Protein AF-A0A2N1FD25-F1 (afdb_monomer_lite)

Sequence (165 aa):
MKPLNYKKRRASQLRFLLVFSITLTLLFCSSLFAIYTGEKGINVLEKKHSEYNDIFEKQAFISFKIDEMTKYLYRLKNKKRTLGEHKQFQGLISNMRTDVENEIKNTTSDVEYQFQLYIELLRQIKEIQEVVDDYENESEEYLYNKELLEKCREKYRSEGGKSKK

Foldseek 3Di:
DQDPCNVVVVVVVVVVVVVVVVVVVVVVVVVVVVVVVVVVVVVVVVVVVVVVVVLVVLVVVLVVLLVVLVVLLVCLPPDDDDPVVNVVSLVVSVVSLVVNVVSLVPDDPVCNVVCVVSVVSSVVSVVSSVVSNVVVVVVVVVVVVVVVVVVVVVVCVVVVVVVPD

Secondary structure (DSSP, 8-state):
---TTHHHHHHHHHHHHHHHHHHHHHHHHHHHHHHHHHHHHHHHHHHHHHHHHHHHHHHHHHHHHHHHHHHHHHHHHHS---HHHHHHHHHHHHHHHHHHHHHHHTS-GGGGGGGHHHHHHHHHHHHHHHHHHHHHHHHHHHHHHHHHHHHHHHHHHHHHTTS--

Structure (mmCIF, N/CA/C/O backbone):
data_AF-A0A2N1FD25-F1
#
_entry.id   AF-A0A2N1FD25-F1
#
loop_
_atom_site.group_PDB
_atom_site.id
_atom_site.type_symbol
_atom_site.label_atom_id
_atom_site.label_alt_id
_atom_site.label_comp_id
_atom_site.label_asym_id
_atom_site.label_entity_id
_atom_site.label_seq_id
_atom_site.pdbx_PDB_ins_code
_atom_site.Cartn_x
_atom_site.Cartn_y
_atom_site.Cartn_z
_atom_site.occupancy
_atom_site.B_iso_or_equiv
_atom_site.auth_seq_id
_atom_site.auth_comp_id
_atom_site.auth_asym_id
_atom_site.auth_atom_id
_atom_site.pdbx_PDB_model_num
ATOM 1 N N . MET A 1 1 ? 47.491 -7.766 -75.885 1.00 63.28 1 MET A N 1
ATOM 2 C CA . MET A 1 1 ? 47.164 -6.366 -76.254 1.00 63.28 1 MET A CA 1
ATOM 3 C C . MET A 1 1 ? 46.052 -5.847 -75.347 1.00 63.28 1 MET A C 1
ATOM 5 O O . MET A 1 1 ? 45.131 -6.602 -75.064 1.00 63.28 1 MET A O 1
ATOM 9 N N . LYS A 1 2 ? 46.130 -4.602 -74.850 1.00 64.81 2 LYS A N 1
ATOM 10 C CA . LYS A 1 2 ? 45.015 -3.988 -74.099 1.00 64.81 2 LYS A CA 1
ATOM 11 C C . LYS A 1 2 ? 43.894 -3.626 -75.089 1.00 64.81 2 LYS A C 1
ATOM 13 O O . LYS A 1 2 ? 44.212 -3.094 -76.149 1.00 64.81 2 LYS A O 1
ATOM 18 N N . PRO A 1 3 ? 42.616 -3.901 -74.780 1.00 73.75 3 PRO A N 1
ATOM 19 C CA . PRO A 1 3 ? 41.512 -3.609 -75.695 1.00 73.75 3 PRO A CA 1
ATOM 20 C C . PRO A 1 3 ? 41.407 -2.099 -75.966 1.00 73.75 3 PRO A C 1
ATOM 22 O O . PRO A 1 3 ? 41.660 -1.298 -75.065 1.00 73.75 3 PRO A O 1
ATOM 25 N N . LEU A 1 4 ? 40.986 -1.700 -77.174 1.00 70.81 4 LEU A N 1
ATOM 26 C CA . LEU A 1 4 ? 40.908 -0.288 -77.600 1.00 70.81 4 LEU A CA 1
ATOM 27 C C . LEU A 1 4 ? 40.087 0.593 -76.630 1.00 70.81 4 LEU A C 1
ATOM 29 O O . LEU A 1 4 ? 40.371 1.774 -76.454 1.00 70.81 4 LEU A O 1
ATOM 33 N N . ASN A 1 5 ? 39.107 -0.003 -75.938 1.00 77.56 5 ASN A N 1
ATOM 34 C CA . ASN A 1 5 ? 38.231 0.670 -74.974 1.00 77.56 5 ASN A CA 1
ATOM 35 C C . ASN A 1 5 ? 38.690 0.559 -73.497 1.00 77.56 5 ASN A C 1
ATOM 37 O O . ASN A 1 5 ? 37.936 0.853 -72.567 1.00 77.56 5 ASN A O 1
ATOM 41 N N . TYR A 1 6 ? 39.928 0.121 -73.243 1.00 78.44 6 TYR A N 1
ATOM 42 C CA . TYR A 1 6 ? 40.454 -0.134 -71.894 1.00 78.44 6 TYR A CA 1
ATOM 43 C C . TYR A 1 6 ? 40.349 1.083 -70.960 1.00 78.44 6 TYR A C 1
ATOM 45 O O . TYR A 1 6 ? 39.952 0.943 -69.802 1.00 78.44 6 TYR A O 1
ATOM 53 N N . LYS A 1 7 ? 40.656 2.288 -71.462 1.00 80.75 7 LYS A N 1
ATOM 54 C CA . LYS A 1 7 ? 40.615 3.525 -70.664 1.00 80.75 7 LYS A CA 1
ATOM 55 C C . LYS A 1 7 ? 39.191 3.884 -70.220 1.00 80.75 7 LYS A C 1
ATOM 57 O O . LYS A 1 7 ? 38.996 4.167 -69.039 1.00 80.75 7 LYS A O 1
ATOM 62 N N . LYS A 1 8 ? 38.192 3.816 -71.115 1.00 82.62 8 LYS A N 1
ATOM 63 C CA . LYS A 1 8 ? 36.798 4.128 -70.740 1.00 82.62 8 LYS A CA 1
ATOM 64 C C . LYS A 1 8 ? 36.213 3.046 -69.830 1.00 82.62 8 LYS A C 1
ATOM 66 O O . LYS A 1 8 ? 35.527 3.382 -68.871 1.00 82.62 8 LYS A O 1
ATOM 71 N N . ARG A 1 9 ? 36.545 1.766 -70.059 1.00 81.56 9 ARG A N 1
ATOM 72 C CA . ARG A 1 9 ? 36.101 0.660 -69.191 1.00 81.56 9 ARG A CA 1
ATOM 73 C C . ARG A 1 9 ? 36.634 0.806 -67.766 1.00 81.56 9 ARG A C 1
ATOM 75 O O . ARG A 1 9 ? 35.861 0.701 -66.822 1.00 81.56 9 ARG A O 1
ATOM 82 N N . ARG A 1 10 ? 37.926 1.118 -67.607 1.00 84.62 10 ARG A N 1
ATOM 83 C CA . ARG A 1 10 ? 38.542 1.341 -66.289 1.00 84.62 10 ARG A CA 1
ATOM 84 C C . ARG A 1 10 ? 37.944 2.556 -65.573 1.00 84.62 10 ARG A C 1
ATOM 86 O O . ARG A 1 10 ? 37.663 2.466 -64.386 1.00 84.62 10 ARG A O 1
ATOM 93 N N . ALA A 1 11 ? 37.697 3.658 -66.286 1.00 86.25 11 ALA A N 1
ATOM 94 C CA . ALA A 1 11 ? 37.040 4.837 -65.716 1.00 86.25 11 ALA A CA 1
ATOM 95 C C . ALA A 1 11 ? 35.596 4.541 -65.267 1.00 86.25 11 ALA A C 1
ATOM 97 O O . ALA A 1 11 ? 35.191 4.961 -64.188 1.00 86.25 11 ALA A O 1
ATOM 98 N N . SER A 1 12 ? 34.838 3.775 -66.059 1.00 87.00 12 SER A N 1
ATOM 99 C CA . SER A 1 12 ? 33.477 3.352 -65.707 1.00 87.00 12 SER A CA 1
ATOM 100 C C . SER A 1 12 ? 33.454 2.425 -64.493 1.00 87.00 12 SER A C 1
ATOM 102 O O . SER A 1 12 ? 32.624 2.606 -63.609 1.00 87.00 12 SER A O 1
ATOM 104 N N . GLN A 1 13 ? 34.376 1.460 -64.421 1.00 89.00 13 GLN A N 1
ATOM 105 C CA . GLN A 1 13 ? 34.514 0.573 -63.263 1.00 89.00 13 GLN A CA 1
ATOM 106 C C . GLN A 1 13 ? 34.860 1.358 -61.998 1.00 89.00 13 GLN A C 1
ATOM 108 O O . GLN A 1 13 ? 34.289 1.093 -60.952 1.00 89.00 13 GLN A O 1
ATOM 113 N N . LEU A 1 14 ? 35.738 2.359 -62.096 1.00 89.81 14 LEU A N 1
ATOM 114 C CA . LEU A 1 14 ? 36.137 3.180 -60.952 1.00 89.81 14 LEU A CA 1
ATOM 115 C C . LEU A 1 14 ? 34.997 4.088 -60.463 1.00 89.81 14 LEU A C 1
ATOM 117 O O . LEU A 1 14 ? 34.805 4.231 -59.261 1.00 89.81 14 LEU A O 1
ATOM 121 N N . ARG A 1 15 ? 34.187 4.636 -61.381 1.00 91.19 15 ARG A N 1
ATOM 122 C CA . ARG A 1 15 ? 32.951 5.364 -61.038 1.00 91.19 15 ARG A CA 1
ATOM 123 C C . ARG A 1 15 ? 31.919 4.460 -60.371 1.00 91.19 15 ARG A C 1
ATOM 125 O O . ARG A 1 15 ? 31.347 4.852 -59.362 1.00 91.19 15 ARG A O 1
ATOM 132 N N . PHE A 1 16 ? 31.707 3.259 -60.910 1.00 92.94 16 PHE A N 1
ATOM 133 C CA . PHE A 1 16 ? 30.816 2.273 -60.303 1.00 92.94 16 PHE A CA 1
ATOM 134 C C . PHE A 1 16 ? 31.282 1.910 -58.893 1.00 92.94 16 PHE A C 1
ATOM 136 O O . PHE A 1 16 ? 30.483 1.938 -57.970 1.00 92.94 16 PHE A O 1
ATOM 143 N N . LEU A 1 17 ? 32.577 1.644 -58.714 1.00 94.25 17 LEU A N 1
ATOM 144 C CA . LEU A 1 17 ? 33.151 1.276 -57.422 1.00 94.25 17 LEU A CA 1
ATOM 145 C C . LEU A 1 17 ? 33.040 2.424 -56.407 1.00 94.25 17 LEU A C 1
ATOM 147 O O . LEU A 1 17 ? 32.715 2.174 -55.254 1.00 94.25 17 LEU A O 1
ATOM 151 N N . LEU A 1 18 ? 33.208 3.680 -56.841 1.00 94.56 18 LEU A N 1
ATOM 152 C CA . LEU A 1 18 ? 32.952 4.858 -56.004 1.00 94.56 18 LEU A CA 1
ATOM 153 C C . LEU A 1 18 ? 31.487 4.950 -55.562 1.00 94.56 18 LEU A C 1
ATOM 155 O O . LEU A 1 18 ? 31.222 5.066 -54.370 1.00 94.56 18 LEU A O 1
ATOM 159 N N . VAL A 1 19 ? 30.534 4.871 -56.495 1.00 94.75 19 VAL A N 1
ATOM 160 C CA . VAL A 1 19 ? 29.098 4.955 -56.170 1.00 94.75 19 VAL A CA 1
ATOM 161 C C . VAL A 1 19 ? 28.660 3.772 -55.304 1.00 94.75 19 VAL A C 1
ATOM 163 O O . VAL A 1 19 ? 27.938 3.955 -54.325 1.00 94.75 19 VAL A O 1
ATOM 166 N N . PHE A 1 20 ? 29.137 2.568 -55.614 1.00 94.38 20 PHE A N 1
ATOM 167 C CA . PHE A 1 20 ? 28.888 1.365 -54.826 1.00 94.38 20 PHE A CA 1
ATOM 168 C C . PHE A 1 20 ? 29.463 1.492 -53.411 1.00 94.38 20 PHE A C 1
ATOM 170 O O . PHE A 1 20 ? 28.776 1.196 -52.443 1.00 94.38 20 PHE A O 1
ATOM 177 N N . SER A 1 2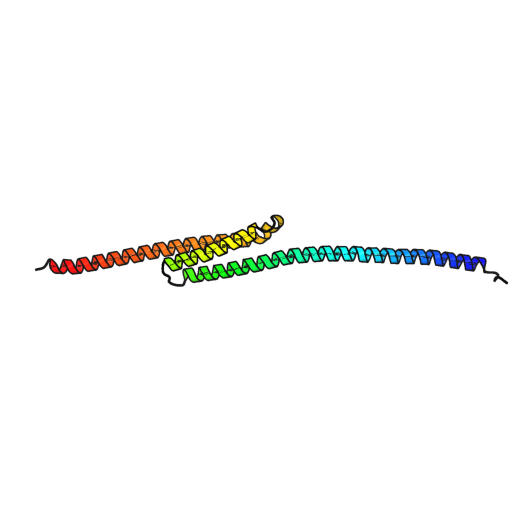1 ? 30.687 2.006 -53.266 1.00 95.00 21 SER A N 1
ATOM 178 C CA . SER A 1 21 ? 31.285 2.230 -51.948 1.00 95.00 21 SER A CA 1
ATOM 179 C C . SER A 1 21 ? 30.507 3.268 -51.142 1.00 95.00 21 SER A C 1
ATOM 181 O O . SER A 1 21 ? 30.277 3.051 -49.961 1.00 95.00 21 SER A O 1
ATOM 183 N N . ILE A 1 22 ? 30.075 4.373 -51.758 1.00 95.44 22 ILE A N 1
ATOM 184 C CA . ILE A 1 22 ? 29.293 5.415 -51.073 1.00 95.44 22 ILE A CA 1
ATOM 185 C C . ILE A 1 22 ? 27.942 4.859 -50.615 1.00 95.44 22 ILE A C 1
ATOM 187 O O . ILE A 1 22 ? 27.554 5.048 -49.465 1.00 95.44 22 ILE A O 1
ATOM 191 N N . THR A 1 23 ? 27.233 4.153 -51.496 1.00 95.31 23 THR A N 1
ATOM 192 C CA . THR A 1 23 ? 25.931 3.550 -51.168 1.00 95.31 23 THR A CA 1
ATOM 193 C C . THR A 1 23 ? 26.053 2.475 -50.091 1.00 95.31 23 THR A C 1
ATOM 195 O O . THR A 1 23 ? 25.237 2.453 -49.173 1.00 95.31 23 THR A O 1
ATOM 198 N N . LEU A 1 24 ? 27.100 1.646 -50.134 1.00 95.31 24 LEU A N 1
ATOM 199 C CA . LEU A 1 24 ? 27.375 0.650 -49.100 1.00 95.31 24 LEU A CA 1
ATOM 200 C C . LEU A 1 24 ? 27.659 1.304 -47.741 1.00 95.31 24 LEU A C 1
ATOM 202 O O . LEU A 1 24 ? 27.103 0.872 -46.733 1.00 95.31 24 LEU A O 1
ATOM 206 N N . THR A 1 25 ? 28.461 2.373 -47.709 1.00 95.19 25 THR A N 1
ATOM 207 C CA . THR A 1 25 ? 28.726 3.128 -46.476 1.00 95.19 25 THR A CA 1
ATOM 208 C C . THR A 1 25 ? 27.450 3.752 -45.922 1.00 95.19 25 THR A C 1
ATOM 210 O O . THR A 1 25 ? 27.207 3.659 -44.723 1.00 95.19 25 THR A O 1
ATOM 213 N N . LEU A 1 26 ? 26.602 4.338 -46.775 1.00 95.94 26 LEU A N 1
ATOM 214 C CA . LEU A 1 26 ? 25.321 4.903 -46.344 1.00 95.94 26 LEU A CA 1
ATOM 215 C C . LEU A 1 26 ? 24.414 3.836 -45.726 1.00 95.94 26 LEU A C 1
ATOM 217 O O . LEU A 1 26 ? 23.907 4.046 -44.628 1.00 95.94 26 LEU A O 1
ATOM 221 N N . LEU A 1 27 ? 24.265 2.677 -46.374 1.00 95.50 27 LEU A N 1
ATOM 222 C CA . LEU A 1 27 ? 23.473 1.567 -45.836 1.00 95.50 27 LEU A CA 1
ATOM 223 C C . LEU A 1 27 ? 24.015 1.072 -44.492 1.00 95.50 27 LEU A C 1
ATOM 225 O O . LEU A 1 27 ? 23.239 0.831 -43.563 1.00 95.50 27 LEU A O 1
ATOM 229 N N . PHE A 1 28 ? 25.337 0.950 -44.369 1.00 95.62 28 PHE A N 1
ATOM 230 C CA . PHE A 1 28 ? 25.972 0.524 -43.127 1.00 95.62 28 PHE A CA 1
ATOM 231 C C . PHE A 1 28 ? 25.752 1.546 -42.005 1.00 95.62 28 PHE A C 1
ATOM 233 O O . PHE A 1 28 ? 25.298 1.177 -40.924 1.00 95.62 28 PHE A O 1
ATOM 240 N N . CYS A 1 29 ? 25.970 2.837 -42.272 1.00 94.69 29 CYS A N 1
ATOM 241 C CA . CYS A 1 29 ? 25.703 3.908 -41.314 1.00 94.69 29 CYS A CA 1
ATOM 242 C C . CYS A 1 29 ? 24.233 3.926 -40.881 1.00 94.69 29 CYS A C 1
ATOM 244 O O . CYS A 1 29 ? 23.959 3.935 -39.684 1.00 94.69 29 CYS A O 1
ATOM 246 N N . SER A 1 30 ? 23.285 3.880 -41.821 1.00 93.81 30 SER A N 1
ATOM 247 C CA . SER A 1 30 ? 21.852 3.843 -41.506 1.00 93.81 30 SER A CA 1
ATOM 248 C C . SER A 1 30 ? 21.480 2.639 -40.640 1.00 93.81 30 SER A C 1
ATOM 250 O O . SER A 1 30 ? 20.701 2.787 -39.702 1.00 93.81 30 SER A O 1
ATOM 252 N N . SER A 1 31 ? 22.074 1.473 -40.901 1.00 93.75 31 SER A N 1
ATOM 253 C CA . SER A 1 31 ? 21.851 0.266 -40.096 1.00 93.75 31 SER A CA 1
ATOM 254 C C . SER A 1 31 ? 22.380 0.431 -38.669 1.00 93.75 31 SER A C 1
ATOM 256 O O . SER A 1 31 ? 21.679 0.100 -37.716 1.00 93.75 31 SER A O 1
ATOM 258 N N . LEU A 1 32 ? 23.574 1.010 -38.498 1.00 95.19 32 LEU A N 1
ATOM 259 C CA . LEU A 1 32 ? 24.128 1.306 -37.173 1.00 95.19 32 LEU A CA 1
ATOM 260 C C . LEU A 1 32 ? 23.264 2.309 -36.398 1.00 95.19 32 LEU A C 1
ATOM 262 O O . LEU A 1 32 ? 22.987 2.096 -35.219 1.00 95.19 32 LEU A O 1
ATOM 266 N N . PHE A 1 33 ? 22.793 3.374 -37.053 1.00 93.69 33 PHE A N 1
ATOM 267 C CA . PHE A 1 33 ? 21.882 4.340 -36.431 1.00 93.69 33 PHE A CA 1
ATOM 268 C C . PHE A 1 33 ? 20.541 3.710 -36.042 1.00 93.69 33 PHE A C 1
ATOM 270 O O . PHE A 1 33 ? 19.995 4.055 -34.992 1.00 93.69 33 PHE A O 1
ATOM 277 N N . ALA A 1 34 ? 20.020 2.783 -36.850 1.00 95.00 34 ALA A N 1
ATOM 278 C CA . ALA A 1 34 ? 18.795 2.056 -36.535 1.00 95.00 34 ALA A CA 1
ATOM 279 C C . ALA A 1 34 ? 18.972 1.166 -35.296 1.00 95.00 34 ALA A C 1
ATOM 281 O O . ALA A 1 34 ? 18.141 1.226 -34.393 1.00 95.00 34 ALA A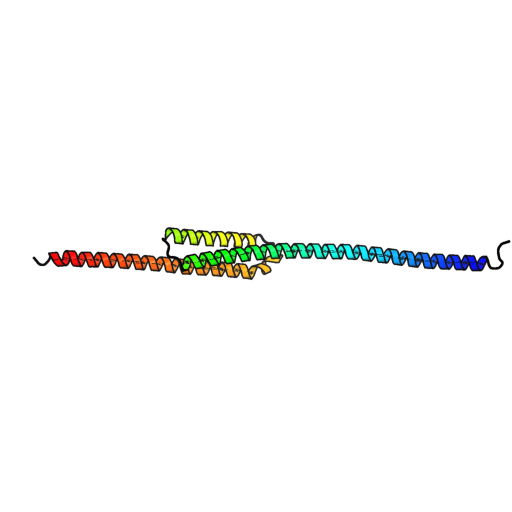 O 1
ATOM 282 N N . ILE A 1 35 ? 20.075 0.412 -35.209 1.00 94.50 35 ILE A N 1
ATOM 283 C CA . ILE A 1 35 ? 20.394 -0.425 -34.039 1.00 94.50 35 ILE A CA 1
ATOM 284 C C . ILE A 1 35 ? 20.550 0.443 -32.788 1.00 94.50 35 ILE A C 1
ATOM 286 O O . ILE A 1 35 ? 19.899 0.186 -31.780 1.00 94.50 35 ILE A O 1
ATOM 290 N N . TYR A 1 36 ? 21.334 1.520 -32.870 1.00 94.44 36 TYR A N 1
ATOM 291 C CA . TYR A 1 36 ? 21.570 2.419 -31.739 1.00 94.44 36 TYR A CA 1
ATOM 292 C C . TYR A 1 36 ? 20.279 3.070 -31.222 1.00 94.44 36 TYR A C 1
ATOM 294 O O . TYR A 1 36 ? 20.040 3.157 -30.016 1.00 94.44 36 TYR A O 1
ATOM 302 N N . THR A 1 37 ? 19.420 3.523 -32.139 1.00 93.06 37 THR A N 1
ATOM 303 C CA . THR A 1 37 ? 18.100 4.067 -31.788 1.00 93.06 37 THR A CA 1
ATOM 304 C C . THR A 1 37 ? 17.206 2.990 -31.177 1.00 93.06 37 THR A C 1
ATOM 306 O O . THR A 1 37 ? 16.513 3.264 -30.198 1.00 93.06 37 THR A O 1
ATOM 309 N N . GLY A 1 38 ? 17.247 1.768 -31.715 1.00 94.44 38 GLY A N 1
ATOM 310 C CA . GLY A 1 38 ? 16.508 0.618 -31.201 1.00 94.44 38 GLY A CA 1
ATOM 311 C C . GLY A 1 38 ? 16.889 0.273 -29.762 1.00 94.44 38 GLY A C 1
ATOM 312 O O . GLY A 1 38 ? 16.009 0.178 -28.913 1.00 94.44 38 GLY A O 1
ATOM 313 N N . GLU A 1 39 ? 18.185 0.181 -29.458 1.00 93.50 39 GLU A N 1
ATOM 314 C CA . GLU A 1 39 ? 18.679 -0.086 -28.100 1.00 93.50 39 GLU A CA 1
ATOM 315 C C . GLU A 1 39 ? 18.238 0.988 -27.103 1.00 93.50 39 GLU A C 1
ATOM 317 O O . GLU A 1 39 ? 17.767 0.673 -26.010 1.00 93.50 39 GLU A O 1
ATOM 322 N N . LYS A 1 40 ? 18.321 2.270 -27.484 1.00 92.44 40 LYS A N 1
ATOM 323 C CA . LYS A 1 40 ? 17.809 3.360 -26.642 1.00 92.44 40 LYS A CA 1
ATOM 324 C C . LYS A 1 40 ? 16.304 3.269 -26.429 1.00 92.44 40 LYS A C 1
ATOM 326 O O . LYS A 1 40 ? 15.843 3.498 -25.314 1.00 92.44 40 LYS A O 1
ATOM 331 N N . GLY A 1 41 ? 15.553 2.948 -27.481 1.00 91.94 41 GLY A N 1
ATOM 332 C CA . GLY A 1 41 ? 14.108 2.754 -27.403 1.00 91.94 41 GLY A CA 1
ATOM 333 C C . GLY A 1 41 ? 13.738 1.630 -26.437 1.00 91.94 41 GLY A C 1
ATOM 334 O O . GLY A 1 41 ? 12.889 1.832 -25.572 1.00 91.94 41 GLY A O 1
ATOM 335 N N . ILE A 1 42 ? 14.425 0.488 -26.532 1.00 93.25 42 ILE A N 1
ATOM 336 C CA . ILE A 1 42 ? 14.238 -0.659 -25.633 1.00 93.25 42 ILE A CA 1
ATOM 337 C C . ILE A 1 42 ? 14.557 -0.269 -24.192 1.00 93.25 42 ILE A C 1
ATOM 339 O O . ILE A 1 42 ? 13.735 -0.505 -23.318 1.00 93.25 42 ILE A O 1
ATOM 343 N N . ASN A 1 43 ? 15.690 0.389 -23.941 1.00 92.94 43 ASN A N 1
ATOM 344 C CA . ASN A 1 43 ? 16.088 0.773 -22.586 1.00 92.94 43 ASN A CA 1
ATOM 345 C C . ASN A 1 43 ? 15.079 1.743 -21.938 1.00 92.94 43 ASN A C 1
ATOM 347 O O . ASN A 1 43 ? 14.681 1.577 -20.787 1.00 92.94 43 ASN A O 1
ATOM 351 N N . VAL A 1 44 ? 14.590 2.734 -22.693 1.00 92.56 44 VAL A N 1
ATOM 352 C CA . VAL A 1 44 ? 13.535 3.638 -22.202 1.00 92.56 44 VAL A CA 1
ATOM 353 C C . VAL A 1 44 ? 12.247 2.870 -21.899 1.00 92.56 44 VAL A C 1
ATOM 355 O O . VAL A 1 44 ? 11.611 3.134 -20.877 1.00 92.56 44 VAL A O 1
ATOM 358 N N . LEU A 1 45 ? 11.867 1.924 -22.761 1.00 92.06 45 LEU A N 1
ATOM 359 C CA . LEU A 1 45 ? 10.669 1.111 -22.576 1.00 92.06 45 LEU A CA 1
ATOM 360 C C . LEU A 1 45 ? 10.789 0.189 -21.359 1.00 92.06 45 LEU A C 1
ATOM 362 O O . LEU A 1 45 ? 9.859 0.116 -20.565 1.00 92.06 45 LEU A O 1
ATOM 366 N N . GLU A 1 46 ? 11.933 -0.465 -21.185 1.00 92.19 46 GLU A N 1
ATOM 367 C CA . GLU A 1 46 ? 12.223 -1.355 -20.062 1.00 92.19 46 GLU A CA 1
ATOM 368 C C . GLU A 1 46 ? 12.214 -0.589 -18.739 1.00 92.19 46 GLU A C 1
ATOM 370 O O . GLU A 1 46 ? 11.544 -0.998 -17.791 1.00 92.19 46 GLU A O 1
ATOM 375 N N . LYS A 1 47 ? 12.845 0.590 -18.701 1.00 87.88 47 LYS A N 1
ATOM 376 C CA . LYS A 1 47 ? 12.792 1.475 -17.535 1.00 87.88 47 LYS A CA 1
ATOM 377 C C . LYS A 1 47 ? 11.355 1.872 -17.195 1.00 87.88 47 LYS A C 1
ATOM 379 O O . LYS A 1 47 ? 10.952 1.781 -16.039 1.00 87.88 47 LYS A O 1
ATOM 384 N N . LYS A 1 48 ? 10.564 2.285 -18.191 1.00 87.31 48 LYS A N 1
ATOM 385 C CA . LYS A 1 48 ? 9.161 2.675 -17.980 1.00 87.31 48 LYS A CA 1
ATOM 386 C C . LYS A 1 48 ? 8.287 1.506 -17.547 1.00 87.31 48 LYS A C 1
ATOM 388 O O . LYS A 1 48 ? 7.419 1.684 -16.698 1.00 87.31 48 LYS A O 1
ATOM 393 N N . HIS A 1 49 ? 8.521 0.326 -18.107 1.00 89.94 49 HIS A N 1
ATOM 394 C CA . HIS A 1 49 ? 7.826 -0.890 -17.717 1.00 89.94 49 HIS A CA 1
ATOM 395 C C . HIS A 1 49 ? 8.143 -1.268 -16.268 1.00 89.94 49 HIS A C 1
ATOM 397 O O . HIS A 1 49 ? 7.223 -1.536 -15.505 1.00 89.94 49 HIS A O 1
ATOM 403 N N . SER A 1 50 ? 9.416 -1.206 -15.869 1.00 89.12 50 SER A N 1
ATOM 404 C CA . SER A 1 50 ? 9.837 -1.467 -14.490 1.00 89.12 50 SER A CA 1
ATOM 405 C C . SER A 1 50 ? 9.242 -0.464 -13.501 1.00 89.12 50 SER A C 1
ATOM 407 O O . SER A 1 50 ? 8.753 -0.879 -12.456 1.00 89.12 50 SER A O 1
ATOM 409 N N . GLU A 1 51 ? 9.261 0.835 -13.823 1.00 86.31 51 GLU A N 1
ATOM 410 C CA . GLU A 1 51 ? 8.636 1.879 -12.994 1.00 86.31 51 GLU A CA 1
ATOM 411 C C . GLU A 1 51 ? 7.133 1.616 -12.825 1.00 86.31 51 GLU A C 1
ATOM 413 O O . GLU A 1 51 ? 6.614 1.644 -11.712 1.00 86.31 51 GLU A O 1
ATOM 418 N N . TYR A 1 52 ? 6.435 1.318 -13.924 1.00 87.31 52 TYR A N 1
ATOM 419 C CA . TYR A 1 52 ? 5.006 1.014 -13.891 1.00 87.31 52 TYR A CA 1
ATOM 420 C C . TYR A 1 52 ? 4.699 -0.252 -13.085 1.00 87.31 52 TYR A C 1
ATOM 422 O O . TYR A 1 52 ? 3.733 -0.271 -12.327 1.00 87.31 52 TYR A O 1
ATOM 430 N N . ASN A 1 53 ? 5.508 -1.302 -13.236 1.00 90.56 53 ASN A N 1
ATOM 431 C CA . ASN A 1 53 ? 5.282 -2.565 -12.547 1.00 90.56 53 ASN A CA 1
ATOM 432 C C . ASN A 1 53 ? 5.482 -2.433 -11.028 1.00 90.56 53 ASN A C 1
ATOM 434 O O . ASN A 1 53 ? 4.654 -2.938 -10.280 1.00 90.56 53 ASN A O 1
ATOM 438 N N . ASP A 1 54 ? 6.498 -1.690 -10.570 1.00 88.31 54 ASP A N 1
ATOM 439 C CA . ASP A 1 54 ? 6.699 -1.411 -9.135 1.00 88.31 54 ASP A CA 1
ATOM 440 C C . ASP A 1 54 ? 5.496 -0.672 -8.527 1.00 88.31 54 ASP A C 1
ATOM 442 O 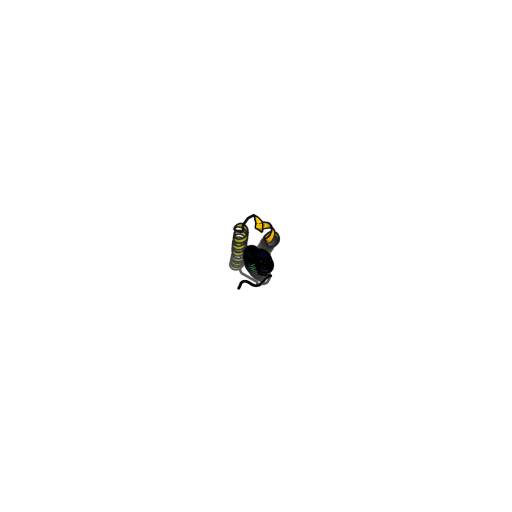O . ASP A 1 54 ? 4.976 -1.045 -7.474 1.00 88.31 54 ASP A O 1
ATOM 446 N N . ILE A 1 55 ? 4.995 0.347 -9.233 1.00 89.19 55 ILE A N 1
ATOM 447 C CA . ILE A 1 55 ? 3.786 1.076 -8.835 1.00 89.19 55 ILE A CA 1
ATOM 448 C C . ILE A 1 55 ? 2.588 0.132 -8.764 1.00 89.19 55 ILE A C 1
ATOM 450 O O . ILE A 1 55 ? 1.848 0.142 -7.781 1.00 89.19 55 ILE A O 1
ATOM 454 N N . PHE A 1 56 ? 2.384 -0.669 -9.806 1.00 90.31 56 PHE A N 1
ATOM 455 C CA . PHE A 1 56 ? 1.247 -1.571 -9.903 1.00 90.31 56 PHE A CA 1
ATOM 456 C C . PHE A 1 56 ? 1.261 -2.624 -8.789 1.00 90.31 56 PHE A C 1
ATOM 458 O O . PHE A 1 56 ? 0.237 -2.851 -8.144 1.00 90.31 56 PHE A O 1
ATOM 465 N N . GLU A 1 57 ? 2.419 -3.222 -8.509 1.00 91.50 57 GLU A N 1
ATOM 466 C CA . GLU A 1 57 ? 2.592 -4.182 -7.418 1.00 91.50 57 GLU A CA 1
ATOM 467 C C . GLU A 1 57 ? 2.272 -3.551 -6.058 1.00 91.50 57 GLU A C 1
ATOM 469 O O . GLU A 1 57 ? 1.517 -4.129 -5.269 1.00 91.50 57 GLU A O 1
ATOM 474 N N . LYS A 1 58 ? 2.748 -2.325 -5.808 1.00 91.12 58 LYS A N 1
ATOM 475 C CA . LYS A 1 58 ? 2.423 -1.574 -4.584 1.00 91.12 58 LYS A CA 1
ATOM 476 C C . LYS A 1 58 ? 0.938 -1.256 -4.475 1.00 91.12 58 LYS A C 1
ATOM 478 O O . LYS A 1 58 ? 0.338 -1.471 -3.423 1.00 91.12 58 LYS A O 1
ATOM 483 N N . GLN A 1 59 ? 0.315 -0.787 -5.553 1.00 91.88 59 GLN A N 1
ATOM 484 C CA . GLN A 1 59 ? -1.125 -0.523 -5.582 1.00 91.88 59 GLN A CA 1
ATOM 485 C C . GLN A 1 59 ? -1.936 -1.794 -5.312 1.00 91.88 59 GLN A C 1
ATOM 487 O O . GLN A 1 59 ? -2.900 -1.755 -4.543 1.00 91.88 59 GLN A O 1
ATOM 492 N N . ALA A 1 60 ? -1.537 -2.932 -5.884 1.00 93.44 60 ALA A N 1
ATOM 493 C CA . ALA A 1 60 ? -2.175 -4.220 -5.639 1.00 93.44 60 ALA A CA 1
ATOM 494 C C . ALA A 1 60 ? -2.031 -4.655 -4.172 1.00 93.44 60 ALA A C 1
ATOM 496 O O . ALA A 1 60 ? -3.019 -5.054 -3.549 1.00 93.44 60 ALA A O 1
ATOM 497 N N . PHE A 1 61 ? -0.833 -4.514 -3.595 1.00 92.88 61 PHE A N 1
ATOM 498 C CA . PHE A 1 61 ? -0.577 -4.797 -2.182 1.00 92.88 61 PHE A CA 1
ATOM 499 C C . PHE A 1 61 ? -1.451 -3.940 -1.255 1.00 92.88 61 PHE A C 1
ATOM 501 O O . PHE A 1 61 ? -2.150 -4.472 -0.388 1.00 92.88 61 PHE A O 1
ATOM 508 N N . ILE A 1 62 ? -1.473 -2.623 -1.471 1.00 94.00 62 ILE A N 1
ATOM 509 C CA . ILE A 1 62 ? -2.277 -1.683 -0.679 1.00 94.00 62 ILE A CA 1
ATOM 510 C C . ILE A 1 62 ? -3.769 -1.999 -0.817 1.00 94.00 62 ILE A C 1
ATOM 512 O O . ILE A 1 62 ? -4.492 -2.045 0.180 1.00 94.00 62 ILE A O 1
ATOM 516 N N . SER A 1 63 ? -4.232 -2.280 -2.037 1.00 95.19 63 SER A N 1
ATOM 517 C CA . SER A 1 63 ? -5.631 -2.638 -2.300 1.00 95.19 63 SER A CA 1
ATOM 518 C C . SER A 1 63 ? -6.039 -3.901 -1.543 1.00 95.19 63 SER A C 1
ATOM 520 O O . SER A 1 63 ? -7.099 -3.934 -0.920 1.00 95.19 63 SER A O 1
ATOM 522 N N . PHE A 1 64 ? -5.178 -4.923 -1.534 1.00 95.88 64 PHE A N 1
ATOM 523 C CA . PHE A 1 64 ? -5.408 -6.143 -0.765 1.00 95.88 64 PHE A CA 1
ATOM 524 C C . PHE A 1 64 ? -5.509 -5.859 0.738 1.00 95.88 64 PHE A C 1
ATOM 526 O O . PHE A 1 64 ? -6.402 -6.373 1.413 1.00 95.88 64 PHE A O 1
ATOM 533 N N . LYS A 1 65 ? -4.633 -5.000 1.268 1.00 95.56 65 LYS A N 1
ATOM 534 C CA . LYS A 1 65 ? -4.656 -4.618 2.684 1.00 95.56 65 LYS A CA 1
ATOM 535 C C . LYS A 1 65 ? -5.912 -3.839 3.061 1.00 95.56 65 LYS A C 1
ATOM 537 O O . LYS A 1 65 ? -6.478 -4.085 4.124 1.00 95.56 65 LYS A O 1
ATOM 542 N N . ILE A 1 66 ? -6.391 -2.951 2.194 1.00 95.19 66 ILE A N 1
ATOM 543 C CA . ILE A 1 66 ? -7.650 -2.225 2.407 1.00 95.19 66 ILE A CA 1
ATOM 544 C C . ILE A 1 66 ? -8.853 -3.172 2.407 1.00 95.19 66 ILE A C 1
ATOM 546 O O . ILE A 1 66 ? -9.723 -3.048 3.272 1.00 95.19 66 ILE A O 1
ATOM 550 N N . ASP A 1 67 ? -8.901 -4.149 1.501 1.00 95.69 67 ASP A N 1
ATOM 551 C CA . ASP A 1 67 ? -9.945 -5.183 1.510 1.00 95.69 67 ASP A CA 1
ATOM 552 C C . ASP A 1 67 ? -9.903 -6.014 2.807 1.00 95.69 67 ASP A C 1
ATOM 554 O O . ASP A 1 67 ? -10.933 -6.269 3.437 1.00 95.69 67 ASP A O 1
ATOM 558 N N . GLU A 1 68 ? -8.703 -6.370 3.273 1.00 95.19 68 GLU A N 1
ATOM 559 C CA . GLU A 1 68 ? -8.504 -7.057 4.550 1.00 95.19 68 GLU A CA 1
ATOM 560 C C . GLU A 1 68 ? -9.039 -6.228 5.736 1.00 95.19 68 GLU A C 1
ATOM 562 O O . GLU A 1 68 ? -9.853 -6.720 6.526 1.00 95.19 68 GLU A O 1
ATOM 567 N N . MET A 1 69 ? -8.666 -4.946 5.822 1.00 95.69 69 MET A N 1
ATOM 568 C CA . MET A 1 69 ? -9.171 -4.012 6.837 1.00 95.69 69 MET A CA 1
ATOM 569 C C . MET A 1 69 ? -10.694 -3.859 6.775 1.00 95.69 69 MET A C 1
ATOM 571 O O . MET A 1 69 ? -11.361 -3.896 7.809 1.00 95.69 69 MET A O 1
ATOM 575 N N . THR A 1 70 ? -11.269 -3.775 5.576 1.00 93.69 70 THR A N 1
ATOM 576 C CA . THR A 1 70 ? -12.723 -3.677 5.374 1.00 93.69 70 THR A CA 1
ATOM 577 C C . THR A 1 70 ? -13.446 -4.917 5.905 1.00 93.69 70 THR A C 1
ATOM 579 O O . THR A 1 70 ? -14.479 -4.809 6.571 1.00 93.69 70 THR A O 1
ATOM 582 N N . LYS A 1 71 ? -12.887 -6.115 5.697 1.00 93.75 71 LYS A N 1
ATOM 583 C CA . LYS A 1 71 ? -13.424 -7.352 6.286 1.00 93.75 71 LYS A CA 1
ATOM 584 C C . LYS A 1 71 ? -13.338 -7.333 7.807 1.00 93.75 71 LYS A C 1
ATOM 586 O O . LYS A 1 71 ? -14.269 -7.800 8.469 1.00 93.75 71 LYS A O 1
ATOM 591 N N . TYR A 1 72 ? -12.255 -6.807 8.379 1.00 92.44 72 TYR A N 1
ATOM 592 C CA . TYR A 1 72 ? -12.143 -6.659 9.828 1.00 92.44 72 TYR A CA 1
ATOM 593 C C . TYR A 1 72 ? -13.156 -5.662 10.388 1.00 92.44 72 TYR A C 1
ATOM 595 O O . TYR A 1 72 ? -13.821 -6.005 11.362 1.00 92.44 72 TYR A O 1
ATOM 603 N N . LEU A 1 73 ? -13.367 -4.515 9.739 1.00 92.56 73 LEU A N 1
ATOM 604 C CA . LEU A 1 73 ? -14.417 -3.554 10.095 1.00 92.56 73 LEU A CA 1
ATOM 605 C C . LEU A 1 73 ? -15.811 -4.184 10.041 1.00 92.56 73 LEU A C 1
ATOM 607 O O . LEU A 1 73 ? -16.595 -4.076 10.984 1.00 92.56 73 LEU A O 1
ATOM 611 N N . TYR A 1 74 ? -16.115 -4.914 8.966 1.00 91.69 74 TYR A N 1
ATOM 612 C CA . TYR A 1 74 ? -17.384 -5.627 8.844 1.00 91.69 74 TYR A CA 1
ATOM 613 C C . TYR A 1 74 ? -17.574 -6.629 9.985 1.00 91.69 74 TYR A C 1
ATOM 615 O O . TYR A 1 74 ? -18.655 -6.738 10.570 1.00 91.69 74 TYR A O 1
ATOM 623 N N . ARG A 1 75 ? -16.517 -7.371 10.326 1.00 89.81 75 ARG A N 1
ATOM 624 C CA . ARG A 1 75 ? -16.541 -8.294 11.458 1.00 89.81 75 ARG A CA 1
ATOM 625 C C . ARG A 1 75 ? -16.738 -7.537 12.762 1.00 89.81 75 ARG A C 1
ATOM 627 O O . ARG A 1 75 ? -17.489 -8.049 13.587 1.00 89.81 75 ARG A O 1
ATOM 634 N N . LEU A 1 76 ? -16.062 -6.407 12.968 1.00 89.12 76 LEU A N 1
ATOM 635 C CA . LEU A 1 76 ? -16.145 -5.571 14.168 1.00 89.12 76 LEU A CA 1
ATOM 636 C C . LEU A 1 76 ? -17.606 -5.184 14.431 1.00 89.12 76 LEU A C 1
ATOM 638 O O . LEU A 1 76 ? -18.140 -5.532 15.475 1.00 89.12 76 LEU A O 1
ATOM 642 N N . LYS A 1 77 ? -18.283 -4.645 13.412 1.00 86.88 77 LYS A N 1
ATOM 643 C CA . LYS A 1 77 ? -19.689 -4.226 13.473 1.00 86.88 77 LYS A CA 1
ATOM 644 C C . LYS A 1 77 ? -20.685 -5.367 13.719 1.00 86.88 77 LYS A C 1
ATOM 646 O O . LYS A 1 77 ? -21.633 -5.206 14.476 1.00 86.88 77 LYS A O 1
ATOM 651 N N . ASN A 1 78 ? -20.541 -6.498 13.025 1.00 86.75 78 ASN A N 1
ATOM 652 C CA . ASN A 1 78 ? -21.638 -7.477 12.929 1.00 86.75 78 ASN A CA 1
ATOM 653 C C . ASN A 1 78 ? -21.547 -8.656 13.904 1.00 86.75 78 ASN A C 1
ATOM 655 O O . ASN A 1 78 ? -22.499 -9.427 14.026 1.00 86.75 78 ASN A O 1
ATOM 659 N N . LYS A 1 79 ? -20.409 -8.852 14.574 1.00 87.12 79 LYS A N 1
ATOM 660 C CA . LYS A 1 79 ? -20.215 -9.970 15.505 1.00 87.12 79 LYS A CA 1
ATOM 661 C C . LYS A 1 79 ? -20.169 -9.444 16.937 1.00 87.12 79 LYS A C 1
ATOM 663 O O . LYS A 1 79 ? -19.334 -8.602 1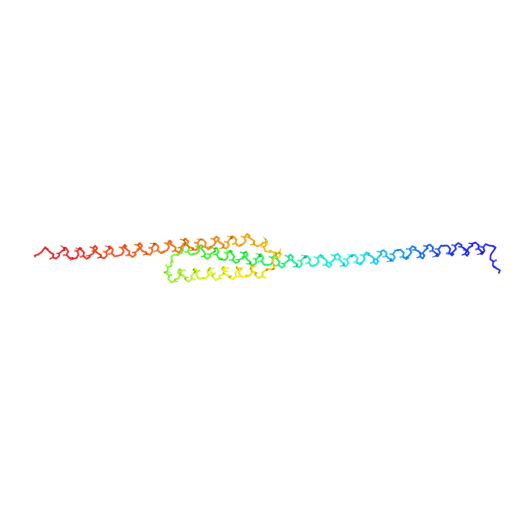7.244 1.00 87.12 79 LYS A O 1
ATOM 668 N N . LYS A 1 80 ? -21.007 -9.995 17.822 1.00 82.25 80 LYS A N 1
ATOM 669 C CA . LYS A 1 80 ? -20.911 -9.723 19.264 1.00 82.25 80 LYS A CA 1
ATOM 670 C C . LYS A 1 80 ? -19.553 -10.164 19.802 1.00 82.25 80 LYS A C 1
ATOM 672 O O . LYS A 1 80 ? -19.083 -11.256 19.470 1.00 82.25 80 LYS A O 1
ATOM 677 N N . ARG A 1 81 ? -18.951 -9.316 20.627 1.00 82.56 81 ARG A N 1
ATOM 678 C CA . ARG A 1 81 ? -17.642 -9.514 21.248 1.00 82.56 81 ARG A CA 1
ATOM 679 C C . ARG A 1 81 ? -17.672 -9.028 22.682 1.00 82.56 81 ARG A C 1
ATOM 681 O O . ARG A 1 81 ? -18.560 -8.281 23.070 1.00 82.56 81 ARG A O 1
ATOM 688 N N . THR A 1 82 ? -16.686 -9.463 23.446 1.00 85.00 82 THR A N 1
ATOM 689 C CA . THR A 1 82 ? -16.331 -8.798 24.701 1.00 85.00 82 THR A CA 1
ATOM 690 C C . THR A 1 82 ? -15.572 -7.498 24.414 1.00 85.00 82 THR A C 1
ATOM 692 O O . THR A 1 82 ? -14.919 -7.387 23.373 1.00 85.00 82 THR A O 1
ATOM 695 N N . LEU A 1 83 ? -15.571 -6.546 25.355 1.00 84.12 83 LEU A N 1
ATOM 696 C CA . LEU A 1 83 ? -14.797 -5.301 25.242 1.00 84.12 83 LEU A CA 1
ATOM 697 C C . LEU A 1 83 ? -13.321 -5.538 24.898 1.00 84.12 83 LEU A C 1
ATOM 699 O O . LEU A 1 83 ? -12.730 -4.835 24.079 1.00 84.12 83 LEU A O 1
ATOM 703 N N . GLY A 1 84 ? -12.714 -6.548 25.528 1.00 86.50 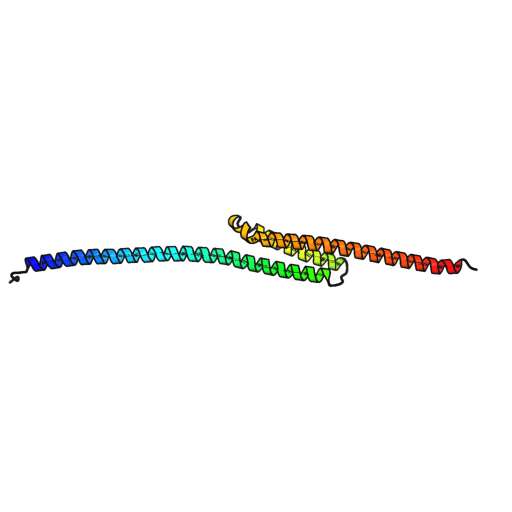84 GLY A N 1
ATOM 704 C CA . GLY A 1 84 ? -11.313 -6.900 25.303 1.00 86.50 84 GLY A CA 1
ATOM 705 C C . GLY A 1 84 ? -11.060 -7.342 23.863 1.00 86.50 84 GLY A C 1
ATOM 706 O O . GLY A 1 84 ? -10.132 -6.855 23.220 1.00 86.50 84 GLY A O 1
ATOM 707 N N . GLU A 1 85 ? -11.915 -8.215 23.329 1.00 87.94 85 GLU A N 1
ATOM 708 C CA . GLU A 1 85 ? -11.839 -8.643 21.930 1.00 87.94 85 GLU A CA 1
ATOM 709 C C . GLU A 1 85 ? -12.126 -7.484 20.966 1.00 87.94 85 GLU A C 1
ATOM 711 O O . GLU A 1 85 ? -11.460 -7.379 19.938 1.00 87.94 85 GLU A O 1
ATOM 716 N N . HIS A 1 86 ? -13.083 -6.604 21.284 1.00 89.69 86 HIS A N 1
ATOM 717 C CA . HIS A 1 86 ? -13.373 -5.413 20.482 1.00 89.69 86 HIS A CA 1
ATOM 718 C C . HIS A 1 86 ? -12.116 -4.541 20.344 1.00 89.69 86 HIS A C 1
ATOM 720 O O . HIS A 1 86 ? -11.666 -4.270 19.228 1.00 89.69 86 HIS A O 1
ATOM 726 N N . LYS A 1 87 ? -11.474 -4.199 21.469 1.00 90.75 87 LYS A N 1
ATOM 727 C CA . LYS A 1 87 ? -10.239 -3.398 21.496 1.00 90.75 87 LYS A CA 1
ATOM 728 C C . LYS A 1 87 ? -9.075 -4.071 20.773 1.00 90.75 87 LYS A C 1
ATOM 730 O O . LYS A 1 87 ? -8.320 -3.405 20.069 1.00 90.75 87 LYS A O 1
ATOM 735 N N . GLN A 1 88 ? -8.934 -5.391 20.893 1.00 91.31 88 GLN A N 1
ATOM 736 C CA . GLN A 1 88 ? -7.919 -6.134 20.141 1.00 91.31 88 GLN A CA 1
ATOM 737 C C . GLN A 1 88 ? -8.139 -6.033 18.626 1.00 91.31 88 GLN A C 1
ATOM 739 O O . GLN A 1 88 ? -7.188 -5.784 17.887 1.00 91.31 88 GLN A O 1
ATOM 744 N N . PHE A 1 89 ? -9.380 -6.178 18.153 1.00 90.44 89 PHE A N 1
ATOM 745 C CA . PHE A 1 89 ? -9.697 -6.029 16.730 1.00 90.44 89 PHE A CA 1
ATOM 746 C C . PHE A 1 89 ? -9.478 -4.594 16.230 1.00 90.44 89 PHE A C 1
ATOM 748 O O . PHE A 1 89 ? -8.926 -4.420 15.145 1.00 90.44 89 PHE A O 1
ATOM 755 N N . GLN A 1 90 ? -9.836 -3.580 17.022 1.00 92.81 90 GLN A N 1
ATOM 756 C CA . GLN A 1 90 ? -9.517 -2.178 16.726 1.00 92.81 90 GLN A CA 1
ATOM 757 C C . GLN A 1 90 ? -8.001 -1.956 16.594 1.00 92.81 90 GLN A C 1
ATOM 759 O O . GLN A 1 90 ? -7.537 -1.287 15.666 1.00 92.81 90 GLN A O 1
ATOM 764 N N . GLY A 1 91 ? -7.208 -2.569 17.478 1.00 93.88 91 GLY A N 1
ATOM 765 C CA . GLY A 1 91 ? -5.747 -2.538 17.412 1.00 93.88 91 GLY A CA 1
ATOM 766 C C . GLY A 1 91 ? -5.194 -3.174 16.134 1.00 93.88 91 GLY A C 1
ATOM 767 O O . GLY A 1 91 ? -4.330 -2.590 15.487 1.00 93.88 91 GLY A O 1
ATOM 768 N N . LEU A 1 92 ? -5.732 -4.326 15.716 1.00 93.81 92 LEU A N 1
ATOM 769 C CA . LEU A 1 92 ? -5.326 -4.989 14.469 1.00 93.81 92 LEU A CA 1
ATOM 770 C C . LEU A 1 92 ? -5.549 -4.103 13.239 1.00 93.81 92 LEU A C 1
ATOM 772 O O . LEU A 1 92 ? -4.645 -3.969 12.416 1.00 93.81 92 LEU A O 1
ATOM 776 N N . ILE A 1 93 ? -6.725 -3.478 13.129 1.00 94.44 93 ILE A N 1
ATOM 777 C CA . ILE A 1 93 ? -7.043 -2.574 12.013 1.00 94.44 93 ILE A CA 1
ATOM 778 C C . ILE A 1 93 ? -6.123 -1.348 12.050 1.00 94.44 93 ILE A C 1
ATOM 780 O O . ILE A 1 93 ? -5.578 -0.959 11.021 1.00 94.44 93 ILE A O 1
ATOM 784 N N . SER A 1 94 ? -5.884 -0.781 13.236 1.00 95.56 94 SER A N 1
ATOM 785 C CA . SER A 1 94 ? -5.013 0.390 13.406 1.00 95.56 94 SER A CA 1
ATOM 786 C C . SER A 1 94 ? -3.560 0.104 13.018 1.00 95.56 94 SER A C 1
ATOM 788 O O . SER A 1 94 ? -2.921 0.939 12.374 1.00 95.56 94 SER A O 1
ATOM 790 N N . ASN A 1 95 ? -3.049 -1.080 13.364 1.00 95.56 95 ASN A N 1
ATOM 791 C CA . ASN A 1 95 ? -1.709 -1.516 12.976 1.00 95.56 95 ASN A CA 1
ATOM 792 C C . ASN A 1 95 ? -1.608 -1.672 11.456 1.00 95.56 95 ASN A C 1
ATOM 794 O O . ASN A 1 95 ? -0.744 -1.053 10.847 1.00 95.56 95 ASN A O 1
ATOM 798 N N . MET A 1 96 ? -2.551 -2.388 10.828 1.00 95.06 96 MET A N 1
ATOM 799 C CA . MET A 1 96 ? -2.577 -2.539 9.365 1.00 95.06 96 MET A CA 1
ATOM 800 C C . MET A 1 96 ? -2.665 -1.192 8.648 1.00 95.06 96 MET A C 1
ATOM 802 O O . MET A 1 96 ? -1.980 -0.984 7.649 1.00 95.06 96 MET A O 1
ATOM 806 N N . ARG A 1 97 ? -3.482 -0.265 9.160 1.00 96.00 97 ARG A N 1
ATOM 807 C CA . ARG A 1 97 ? -3.600 1.083 8.603 1.00 96.00 97 ARG A CA 1
ATOM 808 C C . ARG A 1 97 ? -2.262 1.815 8.668 1.00 96.00 97 ARG A C 1
ATOM 810 O O . ARG A 1 97 ? -1.824 2.359 7.664 1.00 96.00 97 ARG A O 1
ATOM 817 N N . THR A 1 98 ? -1.603 1.780 9.826 1.00 94.94 98 THR A N 1
ATOM 818 C CA . THR A 1 98 ? -0.304 2.434 10.043 1.00 94.94 98 THR A CA 1
ATOM 819 C C . THR A 1 98 ? 0.783 1.839 9.148 1.00 94.94 98 THR A C 1
ATOM 821 O O . THR A 1 98 ? 1.567 2.586 8.567 1.00 94.94 98 THR A O 1
ATOM 824 N N . ASP A 1 99 ? 0.803 0.516 8.981 1.00 94.38 99 ASP A N 1
ATOM 825 C CA . ASP A 1 99 ? 1.741 -0.169 8.087 1.00 94.38 99 ASP A CA 1
ATOM 826 C C . ASP A 1 99 ? 1.566 0.305 6.637 1.00 94.38 99 ASP A C 1
ATOM 828 O O . ASP A 1 99 ? 2.540 0.665 5.979 1.00 94.38 99 ASP A O 1
ATOM 832 N N . VAL A 1 100 ? 0.320 0.386 6.157 1.00 94.31 100 VAL A N 1
ATOM 833 C CA . VAL A 1 100 ? 0.011 0.880 4.806 1.00 94.31 100 VAL A CA 1
ATOM 834 C C . VAL A 1 100 ? 0.336 2.370 4.658 1.00 94.31 100 VAL A C 1
ATOM 836 O O . VAL A 1 100 ? 0.904 2.775 3.647 1.00 94.31 100 VAL A O 1
ATOM 839 N N . GLU A 1 101 ? 0.010 3.201 5.651 1.00 92.62 101 GLU A N 1
ATOM 840 C CA . GLU A 1 101 ? 0.361 4.626 5.645 1.00 92.62 101 GLU A CA 1
ATOM 841 C C . GLU A 1 101 ? 1.881 4.829 5.559 1.00 92.62 101 GLU A C 1
ATOM 843 O O . GLU A 1 101 ? 2.345 5.722 4.850 1.00 92.62 101 GLU A O 1
ATOM 848 N N . ASN A 1 102 ? 2.661 4.007 6.263 1.00 91.94 102 ASN A N 1
ATOM 849 C CA . ASN A 1 102 ? 4.120 4.048 6.209 1.00 91.94 102 ASN A CA 1
ATOM 850 C C . ASN A 1 102 ? 4.649 3.584 4.850 1.00 91.94 102 ASN A C 1
ATOM 852 O O . ASN A 1 102 ? 5.551 4.218 4.310 1.00 91.94 102 ASN A O 1
ATOM 856 N N . GLU A 1 103 ? 4.064 2.538 4.268 1.00 89.62 103 GLU A N 1
ATOM 857 C CA . GLU A 1 103 ? 4.428 2.060 2.930 1.00 89.62 103 GLU A CA 1
ATOM 858 C C . GLU A 1 103 ? 4.203 3.140 1.859 1.00 89.62 103 GLU A C 1
ATOM 860 O O . GLU A 1 103 ? 5.067 3.395 1.017 1.00 89.62 103 GLU A O 1
ATOM 865 N N . ILE A 1 104 ? 3.076 3.857 1.940 1.00 90.06 104 ILE A N 1
ATOM 866 C CA . ILE A 1 104 ? 2.785 4.986 1.048 1.00 90.06 104 ILE A CA 1
ATOM 867 C C . ILE A 1 104 ? 3.783 6.130 1.278 1.00 90.06 104 ILE A C 1
ATOM 869 O O . ILE A 1 104 ? 4.336 6.649 0.312 1.00 90.06 104 ILE A O 1
ATOM 873 N N . LYS A 1 105 ? 4.077 6.495 2.534 1.00 87.00 105 LYS A N 1
ATOM 874 C CA . LYS A 1 105 ? 5.054 7.555 2.865 1.00 87.00 105 LYS A CA 1
ATOM 875 C C . LYS A 1 105 ? 6.478 7.230 2.412 1.00 87.00 105 LYS A C 1
ATOM 877 O O . LYS A 1 105 ? 7.230 8.139 2.077 1.00 87.00 105 LYS A O 1
ATOM 882 N N . ASN A 1 106 ? 6.850 5.952 2.413 1.00 85.00 106 ASN A N 1
ATOM 883 C CA . ASN A 1 106 ? 8.157 5.489 1.948 1.00 85.00 106 ASN A CA 1
ATOM 884 C C . ASN A 1 106 ? 8.271 5.485 0.414 1.00 85.00 106 ASN A C 1
ATOM 886 O O . ASN A 1 106 ? 9.367 5.307 -0.123 1.00 85.00 106 ASN A O 1
ATOM 890 N N . THR A 1 107 ? 7.164 5.687 -0.306 1.00 80.50 107 THR A N 1
ATOM 891 C CA . THR A 1 107 ? 7.178 5.805 -1.764 1.00 80.50 107 THR A CA 1
ATOM 892 C C . THR A 1 107 ? 7.717 7.178 -2.183 1.00 80.50 107 THR A C 1
ATOM 894 O O . THR A 1 107 ? 7.495 8.189 -1.523 1.00 80.50 107 THR A O 1
ATOM 897 N N . THR A 1 108 ? 8.482 7.223 -3.277 1.00 69.62 108 THR A N 1
ATOM 898 C CA . THR A 1 108 ? 9.140 8.445 -3.764 1.00 69.62 108 THR A CA 1
ATOM 899 C C . THR A 1 108 ? 8.137 9.581 -4.000 1.00 69.62 108 THR A C 1
ATOM 901 O O . THR A 1 108 ? 7.082 9.362 -4.590 1.00 69.62 108 THR A O 1
ATOM 904 N N . SER A 1 109 ? 8.499 10.808 -3.608 1.00 66.69 109 SER A N 1
ATOM 905 C CA . SER A 1 109 ? 7.625 11.996 -3.636 1.00 66.69 109 SER A CA 1
ATOM 906 C C . SER A 1 109 ? 7.022 12.321 -5.011 1.00 66.69 109 SER A C 1
ATOM 908 O O . SER A 1 109 ? 5.948 12.904 -5.086 1.00 66.69 109 SER A O 1
ATOM 910 N N . ASP A 1 110 ? 7.673 11.915 -6.106 1.00 69.75 110 ASP A N 1
ATOM 911 C CA . ASP A 1 110 ? 7.165 12.115 -7.474 1.00 69.75 110 ASP A CA 1
ATOM 912 C C . ASP A 1 110 ? 5.918 11.260 -7.781 1.00 69.75 110 ASP A C 1
ATOM 914 O O . ASP A 1 110 ? 5.172 11.539 -8.713 1.00 69.75 110 ASP A O 1
ATOM 918 N N . VAL A 1 111 ? 5.661 10.223 -6.980 1.00 72.88 111 VAL A N 1
ATOM 919 C CA . VAL A 1 111 ? 4.617 9.214 -7.215 1.00 72.88 111 VAL A CA 1
ATOM 920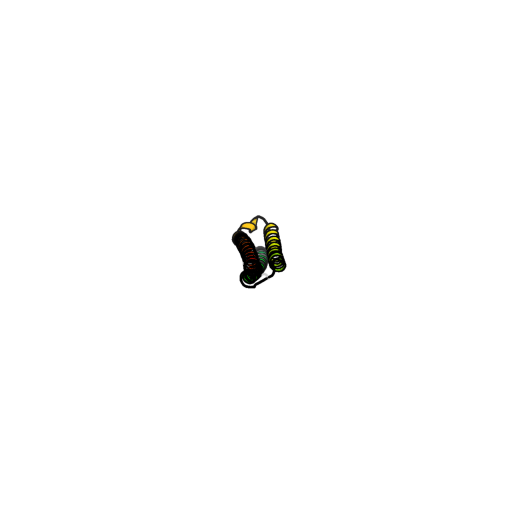 C C . VAL A 1 111 ? 3.479 9.303 -6.190 1.00 72.88 111 VAL A C 1
ATOM 922 O O . VAL A 1 111 ? 2.493 8.575 -6.280 1.00 72.88 111 VAL A O 1
ATOM 925 N N . GLU A 1 112 ? 3.567 10.228 -5.232 1.00 73.44 112 GLU A N 1
ATOM 926 C CA . GLU A 1 112 ? 2.613 10.373 -4.123 1.00 73.44 112 GLU A CA 1
ATOM 927 C C . GLU A 1 112 ? 1.168 10.594 -4.607 1.00 73.44 112 GLU A C 1
ATOM 929 O O . GLU A 1 112 ? 0.219 10.038 -4.047 1.00 73.44 112 GLU A O 1
ATOM 934 N N . TYR A 1 113 ? 0.990 11.325 -5.716 1.00 83.19 113 TYR A N 1
ATOM 935 C CA . TYR A 1 113 ? -0.326 11.572 -6.317 1.00 83.19 113 TYR A CA 1
ATOM 936 C C . TYR A 1 113 ? -1.060 10.279 -6.707 1.00 83.19 113 TYR A C 1
ATOM 938 O O . TYR A 1 113 ? -2.289 10.234 -6.680 1.00 83.19 113 TYR A O 1
ATOM 946 N N . GLN A 1 114 ? -0.326 9.210 -7.031 1.00 85.81 114 GLN A N 1
ATOM 947 C CA . GLN A 1 114 ? -0.905 7.926 -7.430 1.00 85.81 114 GLN A CA 1
ATOM 948 C C . GLN A 1 114 ? -1.512 7.156 -6.255 1.00 85.81 114 GLN A C 1
ATOM 950 O O . GLN A 1 114 ? -2.247 6.193 -6.477 1.00 85.81 114 GLN A O 1
ATOM 955 N N . PHE A 1 115 ? -1.233 7.584 -5.019 1.00 90.62 115 PHE A N 1
ATOM 956 C CA . PHE A 1 115 ? -1.716 6.937 -3.803 1.00 90.62 115 PHE A CA 1
ATOM 957 C C . PHE A 1 115 ? -2.716 7.780 -3.001 1.00 90.62 115 PHE A C 1
ATOM 959 O O . PHE A 1 115 ? -3.230 7.310 -1.988 1.00 90.62 115 PHE A O 1
ATOM 966 N N . GLN A 1 116 ? -3.072 8.983 -3.470 1.00 90.25 116 GLN A N 1
ATOM 967 C CA . GLN A 1 116 ? -4.005 9.881 -2.771 1.00 90.25 116 GLN A CA 1
ATOM 968 C C . GLN A 1 116 ? -5.362 9.239 -2.471 1.00 90.25 116 GLN A C 1
ATOM 970 O O . GLN A 1 116 ? -5.891 9.400 -1.373 1.00 90.25 116 GLN A O 1
ATOM 975 N N . LEU A 1 117 ? -5.912 8.468 -3.415 1.00 92.00 117 LEU A N 1
ATOM 976 C CA . LEU A 1 117 ? -7.173 7.760 -3.193 1.00 92.00 117 LEU A CA 1
ATOM 977 C C . LEU A 1 117 ? -7.060 6.758 -2.036 1.00 92.00 117 LEU A C 1
ATOM 979 O O . LEU A 1 117 ? -7.973 6.648 -1.223 1.00 92.00 117 LEU A O 1
ATOM 983 N N . TYR A 1 118 ? -5.937 6.046 -1.937 1.00 93.88 118 TYR A N 1
ATOM 984 C CA . TYR A 1 118 ? -5.712 5.094 -0.854 1.00 93.88 118 TYR A CA 1
ATOM 985 C C . TYR A 1 118 ? -5.572 5.795 0.495 1.00 93.88 118 TYR A C 1
ATOM 987 O O . TYR A 1 118 ? -6.143 5.323 1.472 1.00 93.88 118 TYR A O 1
ATOM 995 N N . ILE A 1 119 ? -4.893 6.944 0.547 1.00 92.62 119 ILE A N 1
ATOM 996 C CA . ILE A 1 119 ? -4.814 7.777 1.757 1.00 92.62 119 ILE A CA 1
ATOM 997 C C . ILE A 1 119 ? -6.219 8.162 2.234 1.00 92.62 119 ILE A C 1
ATOM 999 O O . ILE A 1 119 ? -6.536 8.030 3.417 1.00 92.62 119 ILE A O 1
ATOM 1003 N N . GLU A 1 120 ? -7.086 8.574 1.311 1.00 93.88 120 GLU A N 1
ATOM 1004 C CA . GLU A 1 120 ? -8.462 8.937 1.639 1.00 93.88 120 GLU A CA 1
ATOM 1005 C C . GLU A 1 120 ? -9.284 7.731 2.125 1.00 93.88 120 GLU A C 1
ATOM 1007 O O . GLU A 1 120 ? -10.018 7.831 3.106 1.00 93.88 120 GLU A O 1
ATOM 1012 N N . LEU A 1 121 ? -9.110 6.553 1.519 1.00 94.88 121 LEU A N 1
ATOM 1013 C CA . LEU A 1 121 ? -9.744 5.319 1.999 1.00 94.88 121 LEU A CA 1
ATOM 1014 C C . LEU A 1 121 ? -9.275 4.932 3.411 1.00 94.88 121 LEU A C 1
ATOM 1016 O O . LEU A 1 121 ? -10.087 4.510 4.233 1.00 94.88 121 LEU A O 1
ATOM 1020 N N . LEU A 1 122 ? -7.987 5.101 3.724 1.00 95.50 122 LEU A N 1
ATOM 1021 C CA . LEU A 1 122 ? -7.449 4.855 5.068 1.00 95.50 122 LEU A CA 1
ATOM 1022 C C . LEU A 1 122 ? -8.034 5.838 6.091 1.00 95.50 122 LEU A C 1
ATOM 1024 O O . LEU A 1 122 ? -8.349 5.439 7.215 1.00 95.50 122 LEU A O 1
ATOM 1028 N N . ARG A 1 123 ? -8.250 7.098 5.691 1.00 95.25 123 ARG A N 1
ATOM 1029 C CA . ARG A 1 123 ? -8.945 8.106 6.505 1.00 95.25 123 ARG A CA 1
ATOM 1030 C C . ARG A 1 123 ? -10.378 7.675 6.814 1.00 95.25 123 ARG A C 1
ATOM 1032 O O . ARG A 1 123 ? -10.774 7.693 7.974 1.00 95.25 123 ARG A O 1
ATOM 1039 N N . GLN A 1 124 ? -11.114 7.202 5.810 1.00 95.69 124 GLN A N 1
ATOM 1040 C CA . GLN A 1 124 ? -12.469 6.672 5.995 1.00 95.69 124 GLN A CA 1
ATOM 1041 C C . GLN A 1 124 ? -12.495 5.438 6.909 1.00 95.69 124 GLN A C 1
ATOM 1043 O O . GLN A 1 124 ? -13.358 5.331 7.776 1.00 95.69 124 GLN A O 1
ATOM 1048 N N . ILE A 1 125 ? -11.524 4.526 6.783 1.00 95.31 125 ILE A N 1
ATOM 1049 C CA . ILE A 1 125 ? -11.384 3.384 7.703 1.00 95.31 125 ILE A CA 1
ATOM 1050 C C . ILE A 1 125 ? -11.250 3.872 9.148 1.00 95.31 125 ILE A C 1
ATOM 1052 O O . ILE A 1 125 ? -11.936 3.348 10.024 1.00 95.31 125 ILE A O 1
ATOM 1056 N N . LYS A 1 126 ? -10.412 4.886 9.398 1.00 95.62 126 LYS A N 1
ATOM 1057 C CA . LYS A 1 126 ? -10.246 5.479 10.730 1.00 95.62 126 LYS A CA 1
ATOM 1058 C C . LYS A 1 126 ? -11.553 6.072 11.265 1.00 95.62 126 LYS A C 1
ATOM 1060 O O . LYS A 1 126 ? -11.916 5.772 12.395 1.00 95.62 126 LYS A O 1
ATOM 1065 N N . GLU A 1 127 ? -12.263 6.857 10.459 1.00 95.50 127 GLU A N 1
ATOM 1066 C CA . GLU A 1 127 ? -13.550 7.450 10.857 1.00 95.50 127 GLU A CA 1
ATOM 1067 C C . GLU A 1 127 ? -14.575 6.363 11.225 1.00 95.50 127 GLU A C 1
ATOM 1069 O O . GLU A 1 127 ? -15.262 6.462 12.239 1.00 95.50 127 GLU A O 1
ATOM 1074 N N . ILE A 1 128 ? -14.637 5.271 10.456 1.00 94.12 128 ILE A N 1
ATOM 1075 C CA . ILE A 1 128 ? -15.522 4.140 10.769 1.00 94.12 128 ILE A CA 1
ATOM 1076 C C . ILE A 1 128 ? -15.107 3.463 12.082 1.00 94.12 128 ILE A C 1
ATOM 1078 O O . ILE A 1 128 ? -15.979 3.085 12.863 1.00 94.12 128 ILE A O 1
ATOM 1082 N N . GLN A 1 129 ? -13.806 3.287 12.335 1.00 94.25 129 GLN A N 1
ATOM 1083 C CA . GLN A 1 129 ? -13.321 2.710 13.595 1.00 94.25 129 GLN A CA 1
ATOM 1084 C C . GLN A 1 129 ? -13.766 3.527 14.808 1.00 94.25 129 GLN A C 1
ATOM 1086 O O . GLN A 1 129 ? -14.205 2.925 15.785 1.00 94.25 129 GLN A O 1
ATOM 1091 N N . GLU A 1 130 ? -13.666 4.857 14.731 1.00 93.81 130 GLU A N 1
ATOM 1092 C CA . GLU A 1 130 ? -14.076 5.780 15.798 1.00 93.81 130 GLU A CA 1
ATOM 1093 C C . GLU A 1 130 ? -15.577 5.648 16.079 1.00 93.81 130 GLU A C 1
ATOM 1095 O O . GLU A 1 130 ? -15.971 5.359 17.204 1.00 93.81 130 GLU A O 1
ATOM 1100 N N . VAL A 1 131 ? -16.412 5.705 15.036 1.00 93.94 131 VAL A N 1
ATOM 1101 C CA . VAL A 1 131 ? -17.871 5.564 15.181 1.00 93.94 131 VAL A CA 1
ATOM 1102 C C . VAL A 1 131 ? -18.271 4.209 15.774 1.00 93.94 131 VAL A C 1
ATOM 1104 O O . VAL A 1 131 ? -19.218 4.125 16.556 1.00 93.94 131 VAL A O 1
ATOM 1107 N N . VAL A 1 132 ? -17.591 3.124 15.392 1.00 91.44 132 VAL A N 1
ATOM 1108 C CA . VAL A 1 132 ? -17.897 1.794 15.940 1.00 91.44 132 VAL A CA 1
ATOM 1109 C C . VAL A 1 132 ? -17.460 1.671 17.403 1.00 91.44 132 VAL A C 1
ATOM 1111 O O . VAL A 1 132 ? -18.155 1.003 18.167 1.00 91.44 132 VAL A O 1
ATOM 1114 N N . ASP A 1 133 ? -16.354 2.306 17.798 1.00 90.81 133 ASP A N 1
ATOM 1115 C CA . ASP A 1 133 ? -15.899 2.319 19.194 1.00 90.81 133 ASP A CA 1
ATOM 1116 C C . ASP A 1 133 ? -16.871 3.107 20.083 1.00 90.81 133 ASP A C 1
ATOM 1118 O O . ASP A 1 133 ? -17.302 2.602 21.119 1.00 90.81 133 ASP A O 1
ATOM 1122 N N . ASP A 1 134 ? -17.307 4.288 19.633 1.00 91.50 134 ASP A N 1
ATOM 1123 C CA . ASP A 1 134 ? -18.303 5.107 20.334 1.00 91.50 134 ASP A CA 1
ATOM 1124 C C . ASP A 1 134 ? -19.608 4.331 20.560 1.00 91.50 134 ASP A C 1
ATOM 1126 O O . ASP A 1 134 ? -20.131 4.280 21.675 1.00 91.50 134 ASP A O 1
ATOM 1130 N N . TYR A 1 135 ? -20.097 3.647 19.522 1.00 89.19 135 TYR A N 1
ATOM 1131 C CA . TYR A 1 135 ? -21.307 2.832 19.614 1.00 89.19 135 TYR A CA 1
ATOM 1132 C C . TYR A 1 135 ? -21.171 1.665 20.605 1.00 89.19 135 TYR A C 1
ATOM 1134 O O . TYR A 1 135 ? -22.117 1.353 21.333 1.00 89.19 135 TYR A O 1
ATOM 1142 N N . GLU A 1 136 ? -20.016 0.995 20.636 1.00 88.38 136 GLU A N 1
ATOM 1143 C CA . GLU A 1 136 ? -19.768 -0.085 21.597 1.00 88.38 136 GLU A CA 1
ATOM 1144 C C . GLU A 1 136 ? -19.760 0.459 23.031 1.00 88.38 136 GLU A C 1
ATOM 1146 O O . GLU A 1 136 ? -20.436 -0.101 23.894 1.00 88.38 136 GLU A O 1
ATOM 1151 N N . ASN A 1 137 ? -19.076 1.582 23.270 1.00 88.56 137 ASN A N 1
ATOM 1152 C CA . ASN A 1 137 ? -19.008 2.220 24.584 1.00 88.56 137 ASN A CA 1
ATOM 1153 C C . ASN A 1 137 ? -20.407 2.617 25.098 1.00 88.56 137 ASN A C 1
ATOM 1155 O O . ASN A 1 137 ? -20.761 2.304 26.237 1.00 88.56 137 ASN A O 1
ATOM 1159 N N . GLU A 1 138 ? -21.239 3.236 24.252 1.00 90.06 138 GLU A N 1
ATOM 1160 C CA . GLU A 1 138 ? -22.628 3.575 24.599 1.00 90.06 138 GLU A CA 1
ATOM 1161 C C . GLU A 1 138 ? -23.479 2.328 24.887 1.00 90.06 138 GLU A C 1
ATOM 1163 O O . GLU A 1 138 ? -24.279 2.300 25.828 1.00 90.06 138 GLU A O 1
ATOM 1168 N N . SER A 1 139 ? -23.309 1.272 24.087 1.00 88.31 139 SER A N 1
ATOM 1169 C CA . SER A 1 139 ? -24.007 -0.001 24.275 1.00 88.31 139 SER A CA 1
ATOM 1170 C C . SER A 1 139 ? -23.647 -0.651 25.616 1.00 88.31 139 SER A C 1
ATOM 1172 O O . SER A 1 139 ? -24.532 -1.149 26.320 1.00 88.31 139 SER A O 1
ATOM 1174 N N . GLU A 1 140 ? -22.371 -0.634 26.006 1.00 86.75 140 GLU A N 1
ATOM 1175 C CA . GLU A 1 140 ? -21.927 -1.152 27.302 1.00 86.75 140 GLU A CA 1
ATOM 1176 C C . GLU A 1 140 ? -22.482 -0.344 28.476 1.00 86.75 140 GLU A C 1
ATOM 1178 O O . GLU A 1 140 ? -22.989 -0.931 29.437 1.00 86.75 140 GLU A O 1
ATOM 1183 N N . GLU A 1 141 ? -22.454 0.987 28.390 1.00 89.94 141 GLU A N 1
ATOM 1184 C CA . GLU A 1 141 ? -23.019 1.853 29.424 1.00 89.94 141 GLU A CA 1
ATOM 1185 C C . GLU A 1 141 ? -24.524 1.603 29.595 1.00 89.94 141 GLU A C 1
ATOM 1187 O O . GLU A 1 141 ? -25.026 1.457 30.716 1.00 89.94 141 GLU A O 1
ATOM 1192 N N . TYR A 1 142 ? -25.252 1.479 28.483 1.00 90.38 142 TYR A N 1
ATOM 1193 C CA . TYR A 1 142 ? -26.670 1.137 28.496 1.00 90.38 142 TYR A CA 1
ATOM 1194 C C . TYR A 1 142 ? -26.930 -0.207 29.192 1.00 90.38 142 TYR A C 1
ATOM 1196 O O . TYR A 1 142 ? -27.832 -0.308 30.032 1.00 90.38 142 TYR A O 1
ATOM 1204 N N . LEU A 1 143 ? -26.144 -1.240 28.870 1.00 89.56 143 LEU A N 1
ATOM 1205 C CA . LEU A 1 143 ? -26.276 -2.568 29.473 1.00 89.56 143 LEU A CA 1
ATOM 1206 C C . LEU A 1 143 ? -25.995 -2.540 30.979 1.00 89.56 143 LEU A C 1
ATOM 1208 O O . LEU A 1 143 ? -26.778 -3.097 31.751 1.00 89.56 143 LEU A O 1
ATOM 1212 N N . TYR A 1 144 ? -24.937 -1.846 31.397 1.00 90.31 144 TYR A N 1
ATOM 1213 C CA . TYR A 1 144 ? -24.592 -1.670 32.806 1.00 90.31 144 TYR A CA 1
ATOM 1214 C C . TYR A 1 144 ? -25.709 -0.960 33.584 1.00 90.31 144 TYR A C 1
ATOM 1216 O O . TYR A 1 144 ? -26.170 -1.446 34.622 1.00 90.31 144 TYR A O 1
ATOM 1224 N N . ASN A 1 145 ? -26.206 0.162 33.056 1.00 93.50 145 ASN A N 1
ATOM 1225 C CA . ASN A 1 145 ? -27.279 0.932 33.682 1.00 93.50 145 ASN A CA 1
ATOM 1226 C C . ASN A 1 145 ? -28.575 0.118 33.787 1.00 93.50 145 ASN A C 1
ATOM 1228 O O . ASN A 1 145 ? -29.265 0.161 34.810 1.00 93.50 145 ASN A O 1
ATOM 1232 N N . LYS A 1 146 ? -28.897 -0.673 32.758 1.00 94.69 146 LYS A N 1
ATOM 1233 C CA . LYS A 1 146 ? -30.044 -1.583 32.776 1.00 94.69 146 LYS A CA 1
ATOM 1234 C C . LYS A 1 146 ? -29.915 -2.641 33.876 1.00 94.69 146 LYS A C 1
ATOM 1236 O O . LYS A 1 146 ? -30.869 -2.838 34.629 1.00 94.69 146 LYS A O 1
ATOM 1241 N N . GLU A 1 147 ? -28.756 -3.286 33.997 1.00 93.75 147 GLU A N 1
ATOM 1242 C CA . GLU A 1 147 ? -28.503 -4.302 35.026 1.00 93.75 147 GLU A CA 1
ATOM 1243 C C . GLU A 1 147 ? -28.611 -3.708 36.441 1.00 93.75 147 GLU A C 1
ATOM 1245 O O . GLU A 1 147 ? -29.220 -4.303 37.335 1.00 93.75 147 GLU A O 1
ATOM 1250 N N . LEU A 1 148 ? -28.079 -2.500 36.651 1.00 93.00 148 LEU A N 1
ATOM 1251 C CA . LEU A 1 148 ? -28.181 -1.797 37.929 1.00 93.00 148 LEU A CA 1
ATOM 1252 C C . LEU A 1 148 ? -29.640 -1.489 38.299 1.00 93.00 148 LEU A C 1
ATOM 1254 O O . LEU A 1 148 ? -30.052 -1.702 39.441 1.00 93.00 148 LEU A O 1
ATOM 1258 N N . LEU A 1 149 ? -30.444 -1.026 37.337 1.00 93.62 149 LEU A N 1
ATOM 1259 C CA . LEU A 1 149 ? -31.871 -0.766 37.541 1.00 93.62 149 LEU A CA 1
ATOM 1260 C C . LEU A 1 149 ? -32.656 -2.046 37.863 1.00 93.62 149 LEU A C 1
ATOM 1262 O O . LEU A 1 149 ? -33.560 -2.010 38.704 1.00 93.62 149 LEU A O 1
ATOM 1266 N N . GLU A 1 150 ? -32.317 -3.173 37.234 1.00 93.00 150 GLU A N 1
ATOM 1267 C CA . GLU A 1 150 ? -32.906 -4.480 37.546 1.00 93.00 150 GLU A CA 1
ATOM 1268 C C . GLU A 1 150 ? -32.564 -4.922 38.976 1.00 93.00 150 GLU A C 1
ATOM 1270 O O . GLU A 1 150 ? -33.480 -5.218 39.749 1.00 93.00 150 GLU A O 1
ATOM 1275 N N . LYS A 1 151 ? -31.294 -4.826 39.390 1.00 93.06 151 LYS A N 1
ATOM 1276 C CA . LYS A 1 151 ? -30.865 -5.109 40.775 1.00 93.06 151 LYS A CA 1
ATOM 1277 C C . LYS A 1 151 ? -31.578 -4.221 41.797 1.00 93.06 151 LYS A C 1
ATOM 1279 O O . LYS A 1 151 ? -32.049 -4.703 42.829 1.00 93.06 151 LYS A O 1
ATOM 1284 N N . CYS A 1 152 ? -31.714 -2.926 41.508 1.00 91.44 152 CYS A N 1
ATOM 1285 C CA . CYS A 1 152 ? -32.469 -2.000 42.352 1.00 91.44 152 CYS A CA 1
ATOM 1286 C C . CYS A 1 152 ? -33.940 -2.427 42.473 1.00 91.44 152 CYS A C 1
ATOM 1288 O O . CYS A 1 152 ? -34.474 -2.491 43.581 1.00 91.44 152 CYS A O 1
ATOM 1290 N N . ARG A 1 153 ? -34.597 -2.774 41.357 1.00 91.06 153 ARG A N 1
ATOM 1291 C CA . ARG A 1 153 ? -35.988 -3.260 41.350 1.00 91.06 153 ARG A CA 1
ATOM 1292 C C . ARG A 1 153 ? -36.169 -4.534 42.174 1.00 91.06 153 ARG A C 1
ATOM 1294 O O . ARG A 1 153 ? -37.153 -4.642 42.906 1.00 91.06 153 ARG A O 1
ATOM 1301 N N . GLU A 1 154 ? -35.249 -5.486 42.071 1.00 92.00 154 GLU A N 1
ATOM 1302 C CA . GLU A 1 154 ? -35.269 -6.722 42.863 1.00 92.00 154 GLU A CA 1
ATOM 1303 C C . GLU A 1 154 ? -35.106 -6.446 44.361 1.00 92.00 154 GLU A C 1
ATOM 1305 O O . GLU A 1 154 ? -35.865 -6.976 45.181 1.00 92.00 154 GLU A O 1
ATOM 1310 N N . LYS A 1 155 ? -34.188 -5.546 44.728 1.00 89.50 155 LYS A N 1
ATOM 1311 C CA . LYS A 1 155 ? -34.009 -5.109 46.116 1.00 89.50 155 LYS A CA 1
ATOM 1312 C C . LYS A 1 155 ? -35.286 -4.477 46.678 1.00 89.50 155 LYS A C 1
ATOM 1314 O O . LYS A 1 155 ? -35.774 -4.918 47.714 1.00 89.50 155 LYS A O 1
ATOM 1319 N N . TYR A 1 156 ? -35.905 -3.545 45.951 1.00 85.25 156 TYR A N 1
ATOM 1320 C CA . TYR A 1 156 ? -37.182 -2.947 46.364 1.00 85.25 156 TYR A CA 1
ATOM 1321 C C . TYR A 1 156 ? -38.304 -3.980 46.532 1.00 85.25 156 TYR A C 1
ATOM 1323 O O . TYR A 1 156 ? -39.091 -3.882 47.472 1.00 85.25 156 TYR A O 1
ATOM 1331 N N . ARG A 1 157 ? -38.385 -4.991 45.658 1.00 85.31 157 ARG A N 1
ATOM 1332 C CA . ARG A 1 157 ? -39.380 -6.071 45.780 1.00 85.31 157 ARG A CA 1
ATOM 1333 C C . ARG A 1 157 ? -39.128 -6.965 46.997 1.00 85.31 157 ARG A C 1
ATOM 1335 O O . ARG A 1 157 ? -40.081 -7.352 47.669 1.00 85.31 157 ARG A O 1
ATOM 1342 N N . SER A 1 158 ? -37.868 -7.277 47.293 1.00 80.62 158 SER A N 1
ATOM 1343 C CA . SER A 1 158 ? -37.490 -8.136 48.424 1.00 80.62 158 SER A CA 1
ATOM 1344 C C . SER A 1 158 ? -37.581 -7.437 49.790 1.00 80.62 158 SER A C 1
ATOM 1346 O O . SER A 1 158 ? -37.920 -8.084 50.782 1.00 80.62 158 SER A O 1
ATOM 1348 N N . GLU A 1 159 ? -37.343 -6.124 49.857 1.00 73.31 159 GLU A N 1
ATOM 1349 C CA . GLU A 1 159 ? -37.458 -5.315 51.081 1.00 73.31 159 GLU A CA 1
ATOM 1350 C C . GLU A 1 159 ? -38.890 -4.797 51.308 1.00 73.31 159 GLU A C 1
ATOM 1352 O O . GLU A 1 159 ? -39.395 -4.833 52.431 1.00 73.31 159 GLU A O 1
ATOM 1357 N N . GLY A 1 160 ? -39.609 -4.418 50.245 1.00 57.94 160 GLY A N 1
ATOM 1358 C CA . GLY A 1 160 ? -41.010 -3.980 50.312 1.00 57.94 160 GLY A CA 1
ATOM 1359 C C . GLY A 1 160 ? -41.994 -5.073 50.756 1.00 57.94 160 GLY A C 1
ATOM 1360 O O . GLY A 1 160 ? -43.072 -4.763 51.262 1.00 57.94 160 GLY A O 1
ATOM 1361 N N . GLY A 1 161 ? -41.614 -6.350 50.637 1.00 54.00 161 GLY A N 1
ATOM 1362 C CA . GLY A 1 161 ? -42.349 -7.482 51.214 1.00 54.00 161 GLY A CA 1
ATOM 1363 C C . GLY A 1 161 ? -42.106 -7.700 52.715 1.00 54.00 161 GLY A C 1
ATOM 1364 O O . GLY A 1 161 ? -42.887 -8.400 53.354 1.00 54.00 161 GLY A O 1
ATOM 1365 N N . LYS A 1 162 ? -41.056 -7.103 53.299 1.00 53.25 162 LYS A N 1
ATOM 1366 C CA . LYS A 1 162 ? -40.695 -7.267 54.721 1.00 53.25 162 LYS A CA 1
ATOM 1367 C C . LYS A 1 162 ? -41.249 -6.168 55.630 1.00 53.25 162 LYS A C 1
ATOM 1369 O O . LYS A 1 162 ? -41.322 -6.378 56.831 1.00 53.25 162 LYS A O 1
ATOM 1374 N N . SER A 1 163 ? -41.689 -5.036 55.074 1.00 51.12 163 SER A N 1
ATOM 1375 C CA . SER A 1 163 ? -42.270 -3.919 55.843 1.00 51.12 163 SER A CA 1
ATOM 1376 C C . SER A 1 163 ? -43.775 -4.069 56.138 1.00 51.12 163 SER A C 1
ATOM 1378 O O . SER A 1 163 ? -44.381 -3.156 56.696 1.00 51.12 163 SER A O 1
ATOM 1380 N N . LYS A 1 164 ? -44.399 -5.193 55.760 1.00 50.53 164 LYS A N 1
ATOM 1381 C CA . LYS A 1 164 ? -45.791 -5.533 56.103 1.00 50.53 164 LYS A CA 1
ATOM 1382 C C . LYS A 1 164 ? -45.836 -6.798 56.967 1.00 50.53 164 LYS A C 1
ATOM 1384 O O . LYS A 1 164 ? -46.308 -7.833 56.505 1.00 50.53 164 LYS A O 1
ATOM 1389 N N . LYS A 1 165 ? -45.322 -6.734 58.191 1.00 44.06 165 LYS A N 1
ATOM 1390 C CA . LYS A 1 165 ? -45.668 -7.659 59.276 1.00 44.06 165 LYS A CA 1
ATOM 1391 C C . LYS A 1 165 ? -45.557 -6.942 60.606 1.00 44.06 165 LYS A C 1
ATOM 1393 O O . LYS A 1 165 ? -44.568 -6.197 60.763 1.00 44.06 165 LYS A O 1
#

pLDDT: mean 88.47, std 9.64, range [44.06, 96.0]

Radius of gyration: 40.67 Å; chains: 1; bounding box: 93×22×137 Å